Protein AF-A0A081HZN0-F1 (afdb_monomer)

pLDDT: mean 92.23, std 7.05, range [58.44, 97.94]

Sequence (104 aa):
MTDPLAGLAAPEHTAIVTQECQGAVMGPNAGLAMLAEEARREALPNIARLLPAARAAGVRVVHCLVQRRPDGLGSNHNAKIFAMGGGNRVDITPGTPGASCCPN

Mean predicted aligned error: 4.11 Å

Secondary structure (DSSP, 8-state):
---HHHHHT-GGG-EEEEES-BHHHHSTT-SSHHHHHHIIIIIHHHHHHHHHHHHHTT-EEEEE-----TT-TT---SSHHHHHTTTTSS--STTSSTTSBPP-

Foldseek 3Di:
DPDPVCVVCQQVPAAAEDAAQACCPQNCPHLQNVNNVVCVVPVVVVCLVPPVVCVVSNHHYHYHFDAADPVRPPFDPPDPVCVSRVNPNRHRHPPDRRRGHDDD

Structure (mmCIF, N/CA/C/O backbone):
data_AF-A0A081HZN0-F1
#
_entry.id   AF-A0A081HZN0-F1
#
loop_
_atom_site.group_PDB
_atom_site.id
_atom_site.type_symbol
_atom_site.label_atom_id
_atom_site.label_alt_id
_atom_site.label_comp_id
_atom_site.label_asym_id
_atom_site.label_entity_id
_atom_site.label_seq_id
_atom_site.pdbx_PDB_ins_code
_atom_site.Cartn_x
_atom_site.Cartn_y
_atom_site.Cartn_z
_atom_site.occupancy
_atom_site.B_iso_or_equiv
_atom_site.auth_seq_id
_atom_site.auth_comp_id
_atom_site.auth_asym_id
_atom_site.auth_atom_id
_atom_site.pdbx_PDB_model_num
ATOM 1 N N . MET A 1 1 ? -12.092 4.014 33.185 1.00 58.44 1 MET A N 1
ATOM 2 C CA . MET A 1 1 ? -11.519 5.061 32.314 1.00 58.44 1 MET A CA 1
ATOM 3 C C . MET A 1 1 ? -11.110 4.371 31.030 1.00 58.44 1 MET A C 1
ATOM 5 O O . MET A 1 1 ? -10.416 3.367 31.122 1.00 58.44 1 MET A O 1
ATOM 9 N N . THR A 1 2 ? -11.615 4.800 29.876 1.00 63.03 2 THR A N 1
ATOM 10 C CA . THR A 1 2 ? -11.151 4.282 28.582 1.00 63.03 2 THR A CA 1
ATOM 11 C C . THR A 1 2 ? -9.681 4.647 28.400 1.00 63.03 2 THR A C 1
ATOM 13 O O . THR A 1 2 ? -9.284 5.766 28.725 1.00 63.03 2 THR A O 1
ATOM 16 N N . ASP A 1 3 ? -8.881 3.689 27.935 1.00 84.62 3 ASP A N 1
ATOM 17 C CA . ASP A 1 3 ? -7.484 3.909 27.563 1.00 84.62 3 ASP A CA 1
ATOM 18 C C . ASP A 1 3 ? -7.406 5.105 26.590 1.00 84.62 3 ASP A C 1
ATOM 20 O O . ASP A 1 3 ? -8.107 5.089 25.571 1.00 84.62 3 ASP A O 1
ATOM 24 N N . PRO A 1 4 ? -6.611 6.154 26.880 1.00 85.62 4 PRO A N 1
ATOM 25 C CA . PRO A 1 4 ? -6.436 7.290 25.979 1.00 85.62 4 PRO A CA 1
ATOM 26 C C . PRO A 1 4 ? -6.085 6.879 24.541 1.00 85.62 4 PRO A C 1
ATOM 28 O O . PRO A 1 4 ? -6.530 7.528 23.595 1.00 85.62 4 PRO A O 1
ATOM 31 N N . LEU A 1 5 ? -5.351 5.775 24.359 1.00 88.62 5 LEU A N 1
ATOM 32 C CA . LEU A 1 5 ? -5.018 5.242 23.037 1.00 88.62 5 LEU A CA 1
ATOM 33 C C . LEU A 1 5 ? -6.238 4.667 22.315 1.00 88.62 5 LEU A C 1
ATOM 35 O O . LEU A 1 5 ? -6.364 4.850 21.107 1.00 88.62 5 LEU A O 1
ATOM 39 N N . ALA A 1 6 ? -7.157 4.022 23.038 1.00 89.38 6 ALA A N 1
ATOM 40 C CA . ALA A 1 6 ? -8.391 3.502 22.455 1.00 89.38 6 ALA A CA 1
ATOM 41 C C . ALA A 1 6 ? -9.282 4.638 21.934 1.00 89.38 6 ALA A C 1
ATOM 43 O O . ALA A 1 6 ? -9.886 4.505 20.875 1.00 89.38 6 ALA A O 1
ATOM 44 N N . GLY A 1 7 ? -9.310 5.771 22.645 1.00 92.88 7 GLY A N 1
ATOM 45 C CA . GLY A 1 7 ? -9.990 6.978 22.180 1.00 92.88 7 GLY A CA 1
ATOM 46 C C . GLY A 1 7 ? -9.349 7.574 20.926 1.00 92.88 7 GLY A C 1
ATOM 47 O O . GLY A 1 7 ? -10.067 7.965 20.022 1.00 92.88 7 GLY A O 1
ATOM 48 N N . LEU A 1 8 ? -8.015 7.610 20.829 1.00 92.31 8 LEU A N 1
ATOM 49 C CA . LEU A 1 8 ? -7.313 8.134 19.645 1.00 92.31 8 LEU A CA 1
ATOM 50 C C . LEU A 1 8 ? -7.414 7.221 18.413 1.00 92.31 8 LEU A C 1
ATOM 52 O O . LEU A 1 8 ? -7.410 7.717 17.288 1.00 92.31 8 LEU A O 1
ATOM 56 N N . ALA A 1 9 ? -7.492 5.907 18.617 1.00 92.19 9 ALA A N 1
ATOM 57 C CA . ALA A 1 9 ? -7.565 4.908 17.551 1.00 92.19 9 ALA A CA 1
ATOM 58 C C . ALA A 1 9 ? -9.003 4.476 17.209 1.00 92.19 9 ALA A C 1
ATOM 60 O O . ALA A 1 9 ? -9.186 3.470 16.516 1.00 92.19 9 ALA A O 1
ATOM 61 N N . ALA A 1 10 ? -10.014 5.187 17.719 1.00 95.06 10 ALA A N 1
ATOM 62 C CA . ALA A 1 10 ? -11.407 4.821 17.520 1.00 95.06 10 ALA A CA 1
ATOM 63 C C . ALA A 1 10 ? -11.779 4.801 16.016 1.00 95.06 10 ALA A C 1
ATOM 65 O O . ALA A 1 10 ? -11.352 5.683 15.256 1.00 95.06 10 ALA A O 1
ATOM 66 N N . PRO A 1 11 ? -12.549 3.800 15.548 1.00 96.56 11 PRO A N 1
ATOM 67 C CA . PRO A 1 11 ? -12.794 3.589 14.119 1.00 96.56 11 PRO A CA 1
ATOM 68 C C . PRO A 1 11 ? -13.440 4.775 13.396 1.00 96.56 11 PRO A C 1
ATOM 70 O O . PRO A 1 11 ? -13.227 4.950 12.197 1.00 96.56 11 PRO A O 1
ATOM 73 N N . GLU A 1 12 ? -14.204 5.606 14.108 1.00 96.31 12 GLU A N 1
ATOM 74 C CA . GLU A 1 12 ? -14.971 6.717 13.538 1.00 96.31 12 GLU A CA 1
ATOM 75 C C . GLU A 1 12 ? -14.070 7.810 12.942 1.00 96.31 12 GLU A C 1
ATOM 77 O O . GLU A 1 12 ? -14.498 8.555 12.058 1.00 96.31 12 GLU A O 1
ATOM 82 N N . HIS A 1 13 ? -12.815 7.894 13.395 1.00 95.69 13 HIS A N 1
ATOM 83 C CA . HIS A 1 13 ? -11.844 8.900 12.959 1.00 95.69 13 HIS A CA 1
ATOM 84 C C . HIS A 1 13 ? -10.457 8.321 12.643 1.00 95.69 13 HIS A C 1
ATOM 86 O O . HIS A 1 13 ? -9.477 9.061 12.544 1.00 95.69 13 HIS A O 1
ATOM 92 N N . THR A 1 14 ? -10.351 7.006 12.455 1.00 96.81 14 THR A N 1
ATOM 93 C CA . THR A 1 14 ? -9.091 6.336 12.113 1.00 96.81 14 THR A CA 1
ATOM 94 C C . THR A 1 14 ? -9.229 5.554 10.810 1.00 96.81 14 THR A C 1
ATOM 96 O O . THR A 1 14 ? -10.266 4.968 10.503 1.00 96.81 14 THR A O 1
ATOM 99 N N . ALA A 1 15 ? -8.158 5.547 10.016 1.00 97.44 15 ALA A N 1
ATOM 100 C CA . ALA A 1 15 ? -8.062 4.762 8.795 1.00 97.44 15 ALA A CA 1
ATOM 101 C C . ALA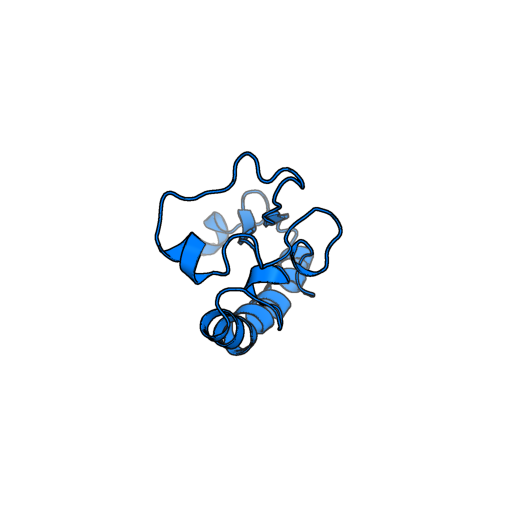 A 1 15 ? -6.715 4.041 8.729 1.00 97.44 15 ALA A C 1
ATOM 103 O O . ALA A 1 15 ? -5.695 4.568 9.175 1.00 97.44 15 ALA A O 1
ATOM 104 N N . ILE A 1 16 ? -6.709 2.859 8.119 1.00 97.62 16 ILE A N 1
ATOM 105 C CA . ILE A 1 16 ? -5.483 2.166 7.726 1.00 97.62 16 ILE A CA 1
ATOM 106 C C . ILE A 1 16 ? -5.215 2.475 6.261 1.00 97.62 16 ILE A C 1
ATOM 108 O O . ILE A 1 16 ? -6.066 2.244 5.401 1.00 97.62 16 ILE A O 1
ATOM 112 N N . VAL A 1 17 ? -4.009 2.960 5.979 1.00 97.75 17 VAL A N 1
ATOM 113 C CA . VAL A 1 17 ? -3.523 3.192 4.621 1.00 97.75 17 VAL A CA 1
ATOM 114 C C . VAL A 1 17 ? -2.446 2.164 4.313 1.00 97.75 17 VAL A C 1
ATOM 116 O O . VAL A 1 17 ? -1.414 2.131 4.980 1.00 97.75 17 VAL A O 1
ATOM 119 N N . THR A 1 18 ? -2.658 1.334 3.293 1.00 97.06 18 THR A N 1
ATOM 120 C CA . THR A 1 18 ? -1.573 0.505 2.757 1.00 97.06 18 THR A CA 1
ATOM 121 C C . THR A 1 18 ? -0.861 1.284 1.664 1.00 97.06 18 THR A C 1
ATOM 123 O O . THR A 1 18 ? -1.495 1.646 0.670 1.00 97.06 18 THR A O 1
ATOM 126 N N . GLN A 1 19 ? 0.438 1.517 1.821 1.00 96.44 19 GLN A N 1
ATOM 127 C CA . GLN A 1 19 ? 1.244 2.198 0.814 1.00 96.44 19 GLN A CA 1
ATOM 128 C C . GLN A 1 19 ? 1.901 1.171 -0.103 1.00 96.44 19 GLN A C 1
ATOM 130 O O . GLN A 1 19 ? 2.696 0.350 0.346 1.00 96.44 19 GLN A O 1
ATOM 135 N N . GLU A 1 20 ? 1.529 1.211 -1.378 1.00 95.56 20 GLU A N 1
ATOM 136 C CA . GLU A 1 20 ? 2.134 0.451 -2.468 1.00 95.56 20 GLU A CA 1
ATOM 137 C C . GLU A 1 20 ? 2.274 -1.059 -2.201 1.00 95.56 20 GLU A C 1
ATOM 1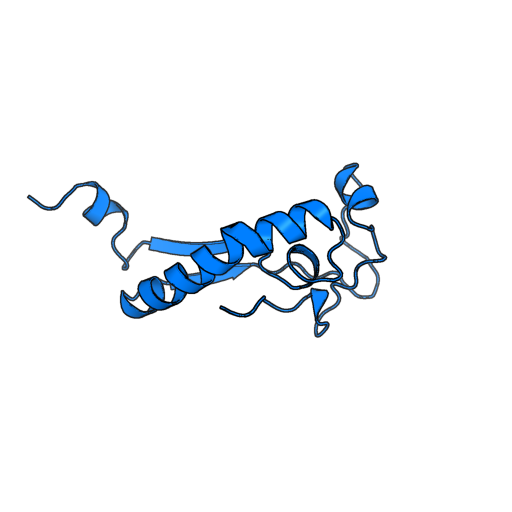39 O O . GLU A 1 20 ? 3.201 -1.707 -2.682 1.00 95.56 20 GLU A O 1
ATOM 144 N N . CYS A 1 21 ? 1.325 -1.647 -1.467 1.00 96.62 21 CYS A N 1
ATOM 145 C CA . CYS A 1 21 ? 1.232 -3.093 -1.248 1.00 96.62 21 CYS A CA 1
ATOM 146 C C . CYS A 1 21 ? 0.742 -3.791 -2.524 1.00 96.62 21 CYS A C 1
ATOM 148 O O . CYS A 1 21 ? -0.410 -4.211 -2.617 1.00 96.62 21 CYS A O 1
ATOM 150 N N . GLN A 1 22 ? 1.606 -3.834 -3.537 1.00 96.00 22 GLN A N 1
ATOM 151 C CA . GLN A 1 22 ? 1.276 -4.198 -4.913 1.00 96.00 22 GLN A CA 1
ATOM 152 C C . GLN A 1 22 ? 2.327 -5.117 -5.539 1.00 96.00 22 GLN A C 1
ATOM 154 O O . GLN A 1 22 ? 3.461 -5.216 -5.056 1.00 96.00 22 GLN A O 1
ATOM 159 N N . GLY A 1 23 ? 1.976 -5.757 -6.655 1.00 95.62 23 GLY A N 1
ATOM 160 C CA . GLY A 1 23 ? 2.832 -6.742 -7.321 1.00 95.62 23 GLY A CA 1
ATOM 161 C C . GLY A 1 23 ? 4.221 -6.221 -7.706 1.00 95.62 23 GLY A C 1
ATOM 162 O O . GLY A 1 23 ? 5.204 -6.946 -7.587 1.00 95.62 23 GLY A O 1
ATOM 163 N N . ALA A 1 24 ? 4.344 -4.956 -8.102 1.00 95.00 24 ALA A N 1
ATOM 164 C CA . ALA A 1 24 ? 5.623 -4.362 -8.492 1.00 95.00 24 ALA A CA 1
ATOM 165 C C . ALA A 1 24 ? 6.574 -4.055 -7.324 1.00 95.00 24 ALA A C 1
ATOM 167 O O . ALA A 1 24 ? 7.765 -3.828 -7.546 1.00 95.00 24 ALA A O 1
ATOM 168 N N . VAL A 1 25 ? 6.060 -4.047 -6.091 1.00 94.62 25 VAL A N 1
ATOM 169 C CA . VAL A 1 25 ? 6.834 -3.743 -4.878 1.00 94.62 25 VAL A CA 1
ATOM 170 C C . VAL A 1 25 ? 7.086 -5.001 -4.062 1.00 94.62 25 VAL A C 1
ATOM 172 O O . VAL A 1 25 ? 8.190 -5.201 -3.568 1.00 94.62 25 VAL A O 1
ATOM 175 N N . MET A 1 26 ? 6.080 -5.868 -3.944 1.00 94.62 26 MET A N 1
ATOM 176 C CA . MET A 1 26 ? 6.123 -7.043 -3.068 1.00 94.62 26 MET A CA 1
ATOM 177 C C . MET A 1 26 ? 5.965 -8.361 -3.828 1.00 94.62 26 MET A C 1
ATOM 179 O O . MET A 1 26 ? 6.089 -9.431 -3.237 1.00 94.62 26 MET A O 1
ATOM 183 N N . GLY A 1 27 ? 5.689 -8.325 -5.131 1.00 92.69 27 GLY A N 1
ATOM 184 C CA . GLY A 1 27 ? 5.542 -9.520 -5.957 1.00 92.69 27 GLY A CA 1
ATOM 185 C C . GLY A 1 27 ? 6.880 -10.127 -6.398 1.00 92.69 27 GLY A C 1
ATOM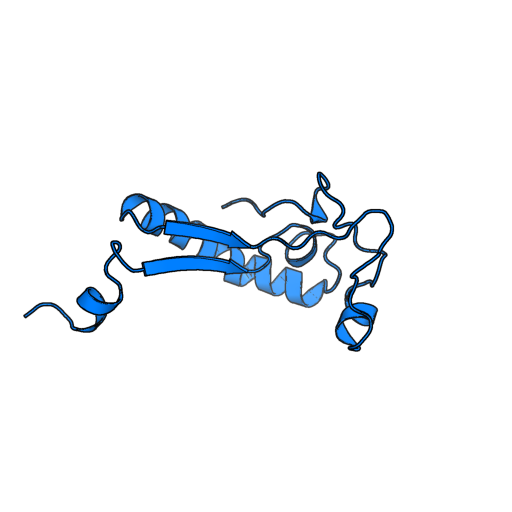 186 O O . GLY A 1 27 ? 7.950 -9.558 -6.164 1.00 92.69 27 GLY A O 1
ATOM 187 N N . PRO A 1 28 ? 6.838 -11.296 -7.058 1.00 91.25 28 PRO A N 1
ATOM 188 C CA . PRO A 1 28 ? 8.040 -12.024 -7.474 1.00 91.25 28 PRO A CA 1
ATOM 189 C C . PRO A 1 28 ? 8.893 -11.253 -8.492 1.00 91.25 28 PRO A C 1
ATOM 191 O O . PRO A 1 28 ? 10.102 -11.444 -8.547 1.00 91.25 28 PRO A O 1
ATOM 194 N N . ASN A 1 29 ? 8.276 -10.347 -9.257 1.00 91.00 29 ASN A N 1
ATOM 195 C CA . ASN A 1 29 ? 8.930 -9.543 -10.293 1.00 91.00 29 ASN A CA 1
ATOM 196 C C . ASN A 1 29 ? 9.198 -8.097 -9.835 1.00 91.00 29 ASN A C 1
ATOM 198 O O . ASN A 1 29 ? 9.268 -7.186 -10.661 1.00 91.00 29 ASN A O 1
ATOM 202 N N . ALA A 1 30 ? 9.276 -7.862 -8.523 1.00 93.69 30 ALA A N 1
ATOM 203 C CA . ALA A 1 30 ? 9.496 -6.532 -7.976 1.00 93.69 30 ALA A CA 1
ATOM 204 C C . ALA A 1 30 ? 10.884 -5.978 -8.330 1.00 93.69 30 ALA A C 1
ATOM 206 O O . ALA A 1 30 ? 11.880 -6.704 -8.355 1.00 93.69 30 ALA A O 1
ATOM 207 N N . GLY A 1 31 ? 10.958 -4.662 -8.541 1.00 91.75 31 GLY A N 1
ATOM 208 C CA . GLY A 1 31 ? 12.196 -3.987 -8.947 1.00 91.75 31 GLY A CA 1
ATOM 209 C C . GLY A 1 31 ? 13.312 -4.027 -7.902 1.00 91.75 31 GLY A C 1
ATOM 210 O O . GLY A 1 31 ? 14.488 -4.032 -8.250 1.00 91.75 31 GLY A O 1
ATOM 211 N N . LEU A 1 32 ? 12.948 -4.085 -6.618 1.00 93.44 32 LEU A N 1
ATOM 212 C CA . LEU A 1 32 ? 13.869 -4.232 -5.490 1.00 93.44 32 LEU A CA 1
ATOM 213 C C . LEU A 1 32 ? 13.687 -5.621 -4.866 1.00 93.44 32 LEU A C 1
ATOM 215 O O . LEU A 1 32 ? 13.083 -5.763 -3.806 1.00 93.44 32 LEU A O 1
ATOM 219 N N . ALA A 1 33 ? 14.197 -6.651 -5.543 1.00 92.94 33 ALA A N 1
ATOM 220 C CA . ALA A 1 33 ? 13.910 -8.055 -5.230 1.00 92.94 33 ALA A CA 1
ATOM 221 C C . ALA A 1 33 ? 14.170 -8.451 -3.763 1.00 92.94 33 ALA A C 1
ATOM 223 O O . ALA A 1 33 ? 13.338 -9.125 -3.161 1.00 92.94 33 ALA A O 1
ATOM 224 N N . MET A 1 34 ? 15.283 -8.001 -3.171 1.00 94.25 34 MET A N 1
ATOM 225 C CA . MET A 1 34 ? 15.605 -8.304 -1.770 1.00 94.25 34 MET A CA 1
ATOM 226 C C . MET A 1 34 ? 14.599 -7.662 -0.809 1.00 94.25 34 MET A C 1
ATOM 228 O O . MET A 1 34 ? 14.109 -8.330 0.089 1.00 94.25 34 MET A O 1
ATOM 232 N N . LEU A 1 35 ? 14.218 -6.400 -1.032 1.00 94.00 35 LEU A N 1
ATOM 233 C CA . LEU A 1 35 ? 13.198 -5.737 -0.215 1.00 94.00 35 LEU A CA 1
ATOM 234 C C . LEU A 1 35 ? 11.832 -6.421 -0.353 1.00 94.00 35 LEU A C 1
ATOM 236 O O . LEU A 1 35 ? 11.111 -6.569 0.629 1.00 94.00 35 LEU A O 1
ATOM 240 N N . ALA A 1 36 ? 11.487 -6.859 -1.564 1.00 95.38 36 ALA A N 1
ATOM 241 C CA . ALA A 1 36 ? 10.249 -7.580 -1.820 1.00 95.38 36 ALA A CA 1
ATOM 242 C C . ALA A 1 36 ? 10.202 -8.927 -1.082 1.00 95.38 36 ALA A C 1
ATOM 244 O O . ALA A 1 36 ? 9.144 -9.316 -0.593 1.00 95.38 36 ALA A O 1
ATOM 245 N N . GLU A 1 37 ? 11.338 -9.621 -0.971 1.00 96.44 37 GLU A N 1
ATOM 246 C CA . GLU A 1 37 ? 11.444 -10.860 -0.197 1.00 96.44 37 GLU A CA 1
ATOM 247 C C . GLU A 1 37 ? 11.187 -10.625 1.294 1.00 96.44 37 GLU A C 1
ATOM 249 O O . GLU A 1 37 ? 10.346 -11.294 1.892 1.00 96.44 37 GLU A O 1
ATOM 254 N N . GLU A 1 38 ? 11.815 -9.603 1.874 1.00 97.19 38 GLU A N 1
ATOM 255 C CA . GLU A 1 38 ? 11.579 -9.207 3.266 1.00 97.19 38 GLU A CA 1
ATOM 256 C C . GLU A 1 38 ? 10.116 -8.796 3.502 1.00 97.19 38 GLU A C 1
ATOM 258 O O . GLU A 1 38 ? 9.497 -9.186 4.495 1.00 97.19 38 GLU A O 1
ATOM 263 N N . ALA A 1 39 ? 9.526 -8.050 2.562 1.00 95.94 39 ALA A N 1
ATOM 264 C CA . ALA A 1 39 ? 8.130 -7.636 2.636 1.00 95.94 39 ALA A CA 1
ATOM 265 C C . ALA A 1 39 ? 7.172 -8.835 2.599 1.00 95.94 39 ALA A C 1
ATOM 267 O O . ALA A 1 39 ? 6.210 -8.864 3.365 1.00 95.94 39 ALA A O 1
ATOM 268 N N . ARG A 1 40 ? 7.432 -9.841 1.755 1.00 95.25 40 ARG A N 1
ATOM 269 C CA . ARG A 1 40 ? 6.642 -11.082 1.728 1.00 95.25 40 ARG A CA 1
ATOM 270 C C . ARG A 1 40 ? 6.806 -11.904 2.997 1.00 95.25 40 ARG A C 1
ATOM 272 O O . ARG A 1 40 ? 5.835 -12.521 3.425 1.00 95.25 40 ARG A O 1
ATOM 279 N N . ARG A 1 41 ? 8.005 -11.917 3.585 1.00 96.38 41 ARG A N 1
ATOM 280 C CA . ARG A 1 41 ? 8.274 -12.678 4.805 1.00 96.38 41 ARG A CA 1
ATOM 281 C C . ARG A 1 41 ? 7.587 -12.072 6.026 1.00 96.38 41 ARG A C 1
ATOM 283 O O . ARG A 1 41 ? 6.968 -12.803 6.788 1.00 96.38 41 ARG A O 1
ATOM 290 N N . GLU A 1 42 ? 7.668 -10.753 6.196 1.00 96.25 42 GLU A N 1
ATOM 291 C CA . GLU A 1 42 ? 7.252 -10.095 7.443 1.00 96.25 42 GLU A CA 1
ATOM 292 C C . GLU A 1 42 ? 6.017 -9.203 7.279 1.00 96.25 42 GLU A C 1
ATOM 294 O O . GLU A 1 42 ? 5.046 -9.308 8.034 1.00 96.25 42 GLU A O 1
ATOM 299 N N . ALA A 1 43 ? 6.027 -8.292 6.304 1.00 95.06 43 ALA A N 1
ATOM 300 C CA . ALA A 1 43 ? 5.011 -7.244 6.211 1.00 95.06 43 ALA A CA 1
ATOM 301 C C . ALA A 1 43 ? 3.669 -7.781 5.695 1.00 95.06 43 ALA A C 1
ATOM 303 O O . ALA A 1 43 ? 2.630 -7.540 6.310 1.00 95.06 43 ALA A O 1
ATOM 304 N N . LEU A 1 44 ? 3.681 -8.530 4.590 1.00 94.56 44 LEU A N 1
ATOM 305 C CA . LEU A 1 44 ? 2.470 -9.004 3.923 1.00 94.56 44 LEU A CA 1
ATOM 306 C C . LEU A 1 44 ? 1.614 -9.923 4.819 1.00 94.56 44 LEU A C 1
ATOM 308 O O . LEU A 1 44 ? 0.411 -9.674 4.901 1.00 94.56 44 LEU A O 1
ATOM 312 N N . PRO A 1 45 ? 2.173 -10.897 5.572 1.00 95.62 45 PRO A N 1
ATOM 313 C CA . PRO A 1 45 ? 1.385 -11.709 6.502 1.00 95.62 45 PRO A CA 1
ATOM 314 C C . PRO A 1 45 ? 0.752 -10.884 7.629 1.00 95.62 45 PRO A C 1
ATOM 316 O O . PRO A 1 45 ? -0.393 -11.119 8.018 1.00 95.62 45 PRO A O 1
ATOM 319 N N . ASN A 1 46 ? 1.466 -9.877 8.141 1.00 96.94 46 ASN A N 1
ATOM 320 C CA . ASN A 1 46 ? 0.935 -8.990 9.175 1.00 96.94 46 ASN A CA 1
ATOM 321 C C . ASN A 1 46 ? -0.187 -8.091 8.646 1.00 96.94 46 ASN A C 1
ATOM 323 O O . ASN A 1 46 ? -1.191 -7.903 9.333 1.00 96.94 46 ASN A O 1
ATOM 327 N N . ILE A 1 47 ? -0.055 -7.585 7.419 1.00 96.69 47 ILE A N 1
ATOM 328 C CA . ILE A 1 47 ? -1.102 -6.815 6.740 1.00 96.69 47 ILE A CA 1
ATOM 329 C C . ILE A 1 47 ? -2.334 -7.698 6.503 1.00 96.69 47 ILE A C 1
ATOM 331 O O . ILE A 1 47 ? -3.438 -7.296 6.865 1.00 96.69 47 ILE A O 1
ATOM 335 N N . ALA A 1 48 ? -2.152 -8.917 5.990 1.00 95.88 48 ALA A N 1
ATOM 336 C CA . ALA A 1 48 ? -3.237 -9.877 5.766 1.00 95.88 48 ALA A CA 1
ATOM 337 C C . ALA A 1 48 ? -3.975 -10.254 7.065 1.00 95.88 48 ALA A C 1
ATOM 339 O O . ALA A 1 48 ? -5.174 -10.502 7.054 1.00 95.88 48 ALA A O 1
ATOM 340 N N . ARG A 1 49 ? -3.295 -10.233 8.218 1.00 97.12 49 ARG A N 1
ATOM 341 C CA . ARG A 1 49 ? -3.942 -10.406 9.529 1.00 97.12 49 ARG A CA 1
ATOM 342 C C . ARG A 1 49 ? -4.658 -9.140 10.013 1.00 97.12 49 ARG A C 1
ATOM 344 O O . ARG A 1 49 ? -5.725 -9.229 10.617 1.00 97.12 49 ARG A O 1
ATOM 351 N N . LEU A 1 50 ? -4.071 -7.965 9.784 1.00 96.81 50 LEU A N 1
ATOM 352 C CA . LEU A 1 50 ? -4.575 -6.683 10.281 1.00 96.81 50 LEU A CA 1
ATOM 353 C C . LEU A 1 50 ? -5.833 -6.216 9.540 1.00 96.81 50 LEU A C 1
ATOM 355 O O . LEU A 1 50 ? -6.788 -5.772 10.175 1.00 96.81 50 LEU A O 1
ATOM 359 N N . LEU A 1 51 ? -5.8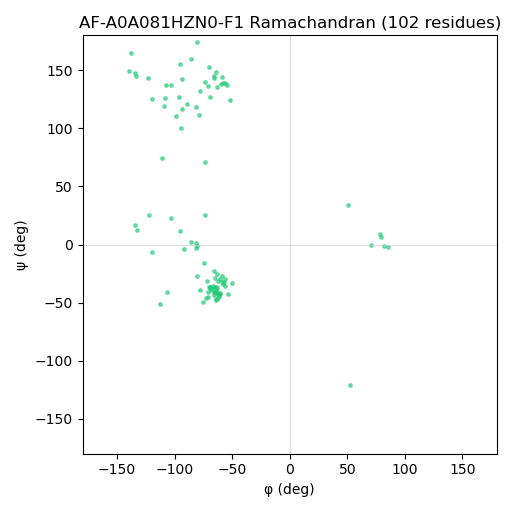46 -6.288 8.207 1.00 97.81 51 LEU A N 1
ATOM 360 C CA . LEU A 1 51 ? -6.909 -5.675 7.410 1.00 97.81 51 LEU A CA 1
ATOM 361 C C . LEU A 1 51 ? -8.293 -6.309 7.618 1.00 97.81 51 LEU A C 1
ATOM 363 O O . LEU A 1 51 ? -9.258 -5.549 7.727 1.00 97.81 51 LEU A O 1
ATOM 367 N N . PRO A 1 52 ? -8.446 -7.643 7.730 1.00 97.56 52 PRO A N 1
ATOM 368 C CA . PRO A 1 52 ? -9.730 -8.244 8.081 1.00 97.56 52 PRO A CA 1
ATOM 369 C C . PRO A 1 52 ? -10.234 -7.789 9.454 1.00 97.56 52 PRO A C 1
ATOM 371 O O . PRO A 1 52 ? -11.403 -7.431 9.584 1.00 97.56 52 PRO A O 1
ATOM 374 N N . ALA A 1 53 ? -9.353 -7.726 10.460 1.00 96.88 53 ALA A N 1
ATOM 375 C CA . ALA A 1 53 ? -9.709 -7.263 11.801 1.00 96.88 53 ALA A CA 1
ATOM 376 C C . ALA A 1 53 ? -10.130 -5.784 11.804 1.00 96.88 53 ALA A C 1
ATOM 378 O O . ALA A 1 53 ? -11.128 -5.423 12.422 1.00 96.88 53 ALA A O 1
ATOM 379 N N . ALA A 1 54 ? -9.419 -4.938 11.058 1.00 96.38 54 ALA A N 1
ATOM 380 C CA . ALA A 1 54 ? -9.756 -3.529 10.903 1.00 96.38 54 ALA A CA 1
ATOM 381 C C . ALA A 1 54 ? -11.125 -3.337 10.236 1.00 96.38 54 ALA A C 1
ATOM 383 O O . ALA A 1 54 ? -11.955 -2.578 10.732 1.00 96.38 54 ALA A O 1
ATOM 384 N N . ARG A 1 55 ? -11.395 -4.078 9.152 1.00 97.31 55 ARG A N 1
ATOM 385 C CA . ARG A 1 55 ? -12.699 -4.059 8.473 1.00 97.31 55 ARG A CA 1
ATOM 386 C C . ARG A 1 55 ? -13.820 -4.524 9.404 1.00 97.31 55 ARG A C 1
ATOM 388 O O . ARG A 1 55 ? -14.858 -3.873 9.457 1.00 97.31 55 ARG A O 1
ATOM 395 N N . ALA A 1 56 ? -13.600 -5.595 10.170 1.00 97.69 56 ALA A N 1
ATOM 396 C CA . ALA A 1 56 ? -14.566 -6.086 11.155 1.00 97.69 56 ALA A CA 1
ATOM 397 C C . ALA A 1 56 ? -14.844 -5.064 12.274 1.00 97.69 56 ALA A C 1
ATOM 399 O O . ALA A 1 56 ? -15.965 -4.989 12.768 1.00 97.69 56 ALA A O 1
ATOM 400 N N . ALA A 1 57 ? -13.851 -4.248 12.633 1.00 96.06 57 ALA A N 1
ATOM 401 C CA . ALA A 1 57 ? -13.986 -3.156 13.594 1.00 96.06 57 ALA A CA 1
ATOM 402 C C . ALA A 1 57 ? -14.589 -1.865 12.999 1.00 96.06 57 ALA A C 1
ATOM 404 O O . ALA A 1 57 ? -14.693 -0.868 13.705 1.00 96.06 57 ALA A O 1
ATOM 405 N N . GLY A 1 58 ? -14.964 -1.844 11.714 1.00 96.56 58 GLY A N 1
ATOM 406 C CA . GLY A 1 58 ? -15.519 -0.658 11.049 1.00 96.56 58 GLY A CA 1
ATOM 407 C C . GLY A 1 58 ? -14.483 0.397 10.640 1.00 96.56 58 GLY A C 1
ATOM 408 O O . GLY A 1 58 ? -14.857 1.485 10.207 1.00 96.56 58 GLY A O 1
ATOM 409 N N . VAL A 1 59 ? -13.185 0.088 10.736 1.00 97.94 59 VAL A N 1
ATOM 410 C CA . VAL A 1 59 ? -12.100 0.996 10.339 1.00 97.94 59 VAL A CA 1
ATOM 411 C C . VAL A 1 59 ? -12.051 1.121 8.817 1.00 97.94 59 VAL A C 1
ATOM 413 O O . VAL A 1 59 ? -12.104 0.128 8.083 1.00 97.94 59 VAL A O 1
ATOM 416 N N . ARG A 1 60 ? -11.876 2.349 8.316 1.00 97.75 60 ARG A N 1
ATOM 417 C CA . ARG A 1 60 ? -11.680 2.593 6.882 1.00 97.75 60 ARG A CA 1
ATOM 418 C C . ARG A 1 60 ? -10.320 2.061 6.429 1.00 97.75 60 ARG A C 1
ATOM 420 O O . ARG A 1 60 ? -9.289 2.449 6.968 1.00 97.75 60 ARG A O 1
ATOM 427 N N . VAL A 1 61 ? -10.312 1.235 5.386 1.00 97.75 61 VAL A N 1
ATOM 428 C CA . VAL A 1 61 ? -9.082 0.755 4.737 1.00 97.75 61 VAL A CA 1
ATOM 429 C C . VAL A 1 61 ? -8.937 1.422 3.372 1.00 97.75 61 VAL A C 1
ATOM 431 O O . VAL A 1 61 ? -9.852 1.356 2.553 1.00 97.75 61 VAL A O 1
ATOM 434 N N . VAL A 1 62 ? -7.791 2.059 3.129 1.00 97.75 62 VAL A N 1
ATOM 435 C CA . VAL A 1 62 ? -7.449 2.717 1.862 1.00 97.75 62 VAL A CA 1
ATOM 436 C C . VAL A 1 62 ? -6.197 2.069 1.281 1.00 97.75 62 VAL A C 1
ATOM 438 O O . VAL A 1 62 ? -5.154 2.012 1.931 1.00 97.75 62 VAL A O 1
ATOM 441 N N . HIS A 1 63 ? -6.293 1.598 0.040 1.00 97.31 63 HIS A N 1
ATOM 442 C CA . HIS A 1 63 ? -5.159 1.044 -0.691 1.00 97.31 63 HIS A CA 1
ATOM 443 C C . HIS A 1 63 ? -4.577 2.099 -1.632 1.00 97.31 63 HIS A C 1
ATOM 445 O O . HIS A 1 63 ? -5.208 2.472 -2.620 1.00 97.31 63 HIS A O 1
ATOM 451 N N . CYS A 1 64 ? -3.377 2.586 -1.326 1.00 97.62 64 CYS A N 1
ATOM 452 C CA . CYS A 1 64 ? -2.655 3.543 -2.157 1.00 97.62 64 CYS A CA 1
ATOM 453 C C . CYS A 1 64 ? -1.707 2.784 -3.084 1.00 97.62 64 CYS A C 1
ATOM 455 O O . CYS A 1 64 ? -0.647 2.330 -2.663 1.00 97.62 64 CYS A O 1
ATOM 457 N N . LEU A 1 65 ? -2.117 2.602 -4.337 1.00 96.50 65 LEU A N 1
ATOM 458 C CA . LEU A 1 65 ? -1.297 1.974 -5.373 1.00 96.50 65 LEU A CA 1
ATOM 459 C C . LEU A 1 65 ? -0.579 3.049 -6.189 1.00 96.50 65 LEU A C 1
ATOM 461 O O . LEU A 1 65 ? -1.066 4.175 -6.304 1.00 96.50 65 LEU A O 1
ATOM 465 N N . VAL A 1 66 ? 0.545 2.677 -6.799 1.00 94.25 66 VAL A N 1
ATOM 466 C CA . VAL A 1 66 ? 1.223 3.521 -7.787 1.00 94.25 66 VAL A CA 1
ATOM 467 C C . VAL A 1 66 ? 1.017 2.933 -9.172 1.00 94.25 66 VAL A C 1
ATOM 469 O O . VAL A 1 66 ? 1.088 1.726 -9.372 1.00 94.25 66 VAL A O 1
ATOM 472 N N . GLN A 1 67 ? 0.743 3.796 -10.142 1.00 94.69 67 GLN A N 1
ATOM 473 C CA . GLN A 1 67 ? 0.647 3.412 -11.541 1.00 94.69 67 GLN A CA 1
ATOM 474 C C . GLN A 1 67 ? 1.436 4.399 -12.382 1.00 94.69 67 GLN A C 1
ATOM 476 O O . GLN A 1 67 ? 1.468 5.597 -12.094 1.00 94.69 67 GLN A O 1
ATOM 481 N N . ARG A 1 68 ? 2.060 3.895 -13.444 1.00 93.62 68 ARG A N 1
ATOM 482 C CA . ARG A 1 68 ? 2.729 4.729 -14.440 1.00 93.62 68 ARG A CA 1
ATOM 483 C C . ARG A 1 68 ? 1.865 4.818 -15.682 1.00 93.62 68 ARG A C 1
ATOM 485 O O . ARG A 1 68 ? 1.331 3.815 -16.153 1.00 93.62 68 ARG A O 1
ATOM 492 N N . ARG A 1 69 ? 1.759 6.023 -16.239 1.00 93.38 69 ARG A N 1
ATOM 493 C CA . ARG A 1 69 ? 1.133 6.218 -17.547 1.00 93.38 69 ARG A CA 1
ATOM 494 C C . ARG A 1 69 ? 1.878 5.397 -18.609 1.00 93.38 69 ARG A C 1
ATOM 496 O O . ARG A 1 69 ? 3.105 5.332 -18.547 1.00 93.38 69 ARG A O 1
ATOM 503 N N . PRO A 1 70 ? 1.188 4.829 -19.613 1.00 91.00 70 PRO A N 1
ATOM 504 C CA . PRO A 1 70 ? 1.854 4.102 -20.696 1.00 91.00 70 PRO A CA 1
ATOM 505 C C . PRO A 1 70 ? 2.908 4.928 -21.455 1.00 91.00 70 PRO A C 1
ATOM 507 O O . PRO A 1 70 ? 3.901 4.376 -21.913 1.00 91.00 70 PRO A O 1
ATOM 510 N N . ASP A 1 71 ? 2.730 6.251 -21.543 1.00 92.00 71 ASP A N 1
ATOM 511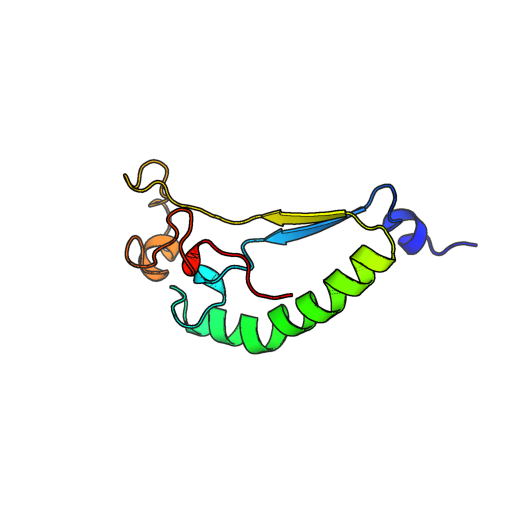 C CA . ASP A 1 71 ? 3.689 7.182 -22.161 1.00 92.00 71 ASP A CA 1
ATOM 512 C C . ASP A 1 71 ? 4.872 7.56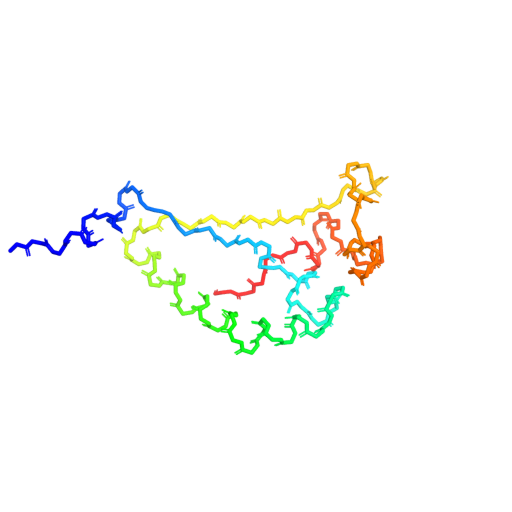4 -21.251 1.00 92.00 71 ASP A C 1
ATOM 514 O O . ASP A 1 71 ? 5.749 8.329 -21.649 1.00 92.00 71 ASP A O 1
ATOM 518 N N . GLY A 1 72 ? 4.905 7.053 -20.019 1.00 89.00 72 GLY A N 1
ATOM 519 C CA . GLY A 1 72 ? 5.963 7.307 -19.047 1.00 89.00 72 GLY A CA 1
ATOM 520 C C . GLY A 1 72 ? 5.990 8.727 -18.471 1.00 89.00 72 GLY A C 1
ATOM 521 O O . GLY A 1 72 ? 6.839 9.001 -17.619 1.00 89.00 72 GLY A O 1
ATOM 522 N N . LEU A 1 73 ? 5.083 9.626 -18.870 1.00 90.75 73 LEU A N 1
ATOM 523 C CA . LEU A 1 73 ? 5.047 10.992 -18.344 1.00 90.75 73 LEU A CA 1
ATOM 524 C C . LEU A 1 73 ? 4.684 10.995 -16.852 1.00 90.75 73 LEU A C 1
ATOM 526 O O . LEU A 1 73 ? 3.876 10.191 -16.388 1.00 90.75 73 LEU A O 1
ATOM 530 N N . GLY A 1 74 ? 5.302 11.900 -16.087 1.00 88.69 74 GLY A N 1
ATOM 531 C CA . GLY A 1 74 ? 5.143 11.969 -14.628 1.00 88.69 74 GLY A CA 1
ATOM 532 C C . GLY A 1 74 ? 5.965 10.939 -13.840 1.00 88.69 74 GLY A C 1
ATOM 533 O O . GLY A 1 74 ? 5.815 10.851 -12.625 1.00 88.69 74 GLY A O 1
ATOM 534 N N . SER A 1 75 ? 6.838 10.169 -14.500 1.00 89.06 75 SER A N 1
ATOM 535 C CA . SER A 1 75 ? 7.744 9.237 -13.817 1.00 89.06 75 SER A CA 1
ATOM 536 C C . SER A 1 75 ? 8.881 9.964 -13.105 1.00 89.06 75 SER A C 1
ATOM 538 O O . SER A 1 75 ? 9.486 10.886 -13.652 1.00 89.06 75 SER A O 1
ATOM 540 N N . ASN A 1 76 ? 9.234 9.495 -11.910 1.00 86.81 76 ASN A N 1
ATOM 541 C CA . ASN A 1 76 ? 10.349 10.051 -11.155 1.00 86.81 76 ASN A CA 1
ATOM 542 C C . ASN A 1 76 ? 11.700 9.563 -11.698 1.00 86.81 76 ASN A C 1
ATOM 544 O O . ASN A 1 76 ? 11.923 8.367 -11.881 1.00 86.81 76 ASN A O 1
ATOM 548 N N . HIS A 1 77 ? 12.627 10.499 -11.894 1.00 86.81 77 HIS A N 1
ATOM 549 C CA . HIS A 1 77 ? 14.011 10.239 -12.313 1.00 86.81 77 HIS A CA 1
ATOM 550 C C . HIS A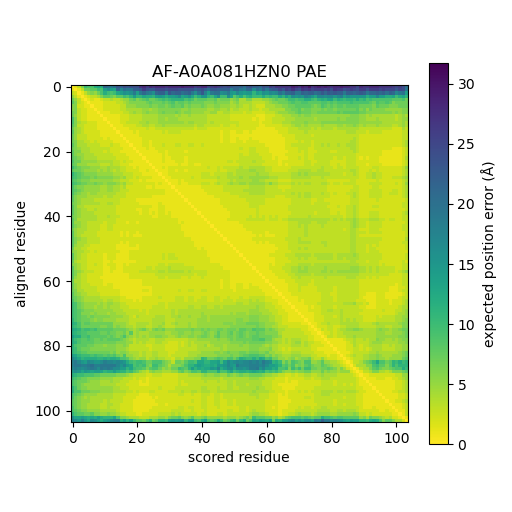 1 77 ? 15.035 11.007 -11.456 1.00 86.81 77 HIS A C 1
ATOM 552 O O . HIS A 1 77 ? 16.201 11.142 -11.818 1.00 86.81 77 HIS A O 1
ATOM 558 N N . ASN A 1 78 ? 14.593 11.566 -10.330 1.00 90.12 78 ASN A N 1
ATOM 559 C CA . ASN A 1 78 ? 15.356 12.490 -9.488 1.00 90.12 78 ASN A CA 1
ATOM 560 C C . ASN A 1 78 ? 16.148 11.801 -8.360 1.00 90.12 78 ASN A C 1
ATOM 562 O O . ASN A 1 78 ? 16.886 12.470 -7.642 1.00 90.12 78 ASN A O 1
ATOM 566 N N . ALA A 1 79 ? 16.017 10.483 -8.193 1.00 90.69 79 ALA A N 1
ATOM 567 C CA . ALA A 1 79 ? 16.717 9.723 -7.163 1.00 90.69 79 ALA A CA 1
ATOM 568 C C . ALA A 1 79 ? 17.216 8.371 -7.685 1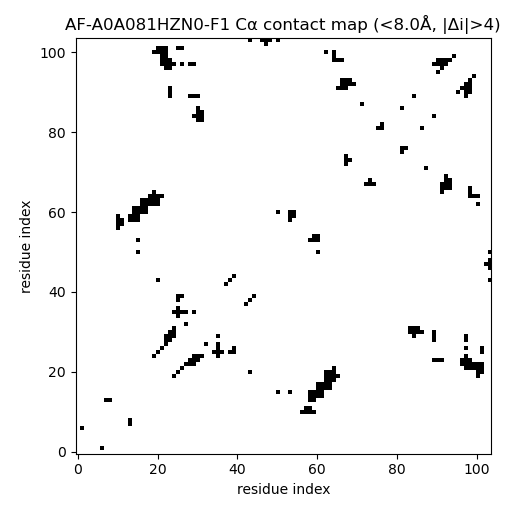.00 90.69 79 ALA A C 1
ATOM 570 O O . ALA A 1 79 ? 16.583 7.726 -8.522 1.00 90.69 79 ALA A O 1
ATOM 571 N N . LYS A 1 80 ? 18.339 7.905 -7.124 1.00 90.31 80 LYS A N 1
ATOM 572 C CA . LYS A 1 80 ? 18.983 6.634 -7.501 1.00 90.31 80 LYS A CA 1
ATOM 573 C C . LYS A 1 80 ? 18.056 5.429 -7.351 1.00 90.31 80 LYS A C 1
ATOM 575 O O . LYS A 1 80 ? 18.155 4.491 -8.135 1.00 90.31 80 LYS A O 1
ATOM 580 N N . ILE A 1 81 ? 17.149 5.460 -6.374 1.00 88.44 81 ILE A N 1
ATOM 581 C CA . ILE A 1 81 ? 16.212 4.362 -6.121 1.00 88.44 81 ILE A CA 1
ATOM 582 C C . ILE A 1 81 ? 15.332 4.054 -7.337 1.00 88.44 81 ILE A C 1
ATOM 584 O O . ILE A 1 81 ? 15.052 2.888 -7.582 1.00 88.44 81 ILE A O 1
ATOM 588 N N . PHE A 1 82 ? 14.985 5.054 -8.155 1.00 88.31 82 PHE A N 1
ATOM 589 C CA . PHE A 1 82 ? 14.179 4.837 -9.359 1.00 88.31 82 PHE A CA 1
ATOM 590 C C . PHE A 1 82 ? 14.952 4.078 -10.437 1.00 88.31 82 PHE A C 1
ATOM 592 O O . PHE A 1 82 ? 14.390 3.208 -11.092 1.00 88.31 82 PHE A O 1
ATOM 599 N N . ALA A 1 83 ? 16.254 4.337 -10.579 1.00 86.19 83 ALA A N 1
ATOM 600 C CA . ALA A 1 83 ? 17.106 3.557 -11.473 1.00 86.19 83 ALA A CA 1
ATOM 601 C C . ALA A 1 83 ? 17.345 2.135 -10.934 1.00 86.19 83 ALA A C 1
ATOM 603 O O . ALA A 1 83 ? 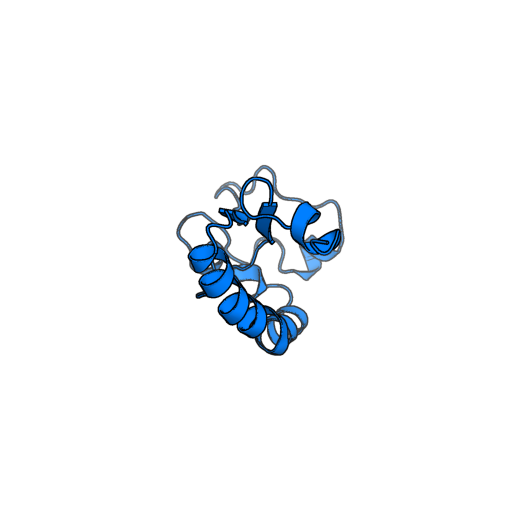17.297 1.174 -11.699 1.00 86.19 83 ALA A O 1
ATOM 604 N N . MET A 1 84 ? 17.567 1.993 -9.621 1.00 86.06 84 MET A N 1
ATOM 605 C CA . MET A 1 84 ? 17.822 0.695 -8.981 1.00 86.06 84 MET A CA 1
ATOM 606 C C . MET A 1 84 ? 16.588 -0.209 -8.953 1.00 86.06 84 MET A C 1
ATOM 608 O O . MET A 1 84 ? 16.716 -1.406 -9.174 1.00 86.06 84 MET A O 1
ATOM 612 N N . GLY A 1 85 ? 15.394 0.350 -8.746 1.00 80.56 85 GLY A N 1
ATOM 613 C CA . GLY A 1 85 ? 14.115 -0.369 -8.749 1.00 80.56 85 GLY A CA 1
ATOM 614 C C . GLY A 1 85 ? 13.637 -0.795 -10.141 1.00 80.56 85 GLY A C 1
ATOM 615 O O . GLY A 1 85 ? 12.439 -0.920 -10.369 1.00 80.56 85 GLY A O 1
ATOM 616 N N . GLY A 1 86 ? 14.553 -0.964 -11.096 1.00 76.88 86 GLY A N 1
ATOM 617 C CA . GLY A 1 86 ? 14.258 -1.377 -12.466 1.00 76.88 86 GLY A CA 1
ATOM 618 C C . GLY A 1 86 ? 13.796 -0.255 -13.400 1.00 76.88 86 GLY A C 1
ATOM 619 O O . GLY A 1 86 ? 13.578 -0.524 -14.582 1.00 76.88 86 GLY A O 1
ATOM 620 N N . GLY A 1 87 ? 13.668 0.992 -12.938 1.00 77.81 87 GLY A N 1
ATOM 621 C CA . GLY A 1 87 ? 13.229 2.122 -13.763 1.00 77.81 87 GLY A CA 1
ATOM 622 C C . GLY A 1 87 ? 11.913 1.838 -14.491 1.00 77.81 87 GLY A C 1
ATOM 623 O O . GLY A 1 87 ? 10.889 1.532 -13.879 1.00 77.81 87 GLY A O 1
ATOM 624 N N . ASN A 1 88 ? 11.946 1.900 -15.825 1.00 72.69 88 ASN A N 1
ATOM 625 C CA . ASN A 1 88 ? 10.787 1.599 -16.671 1.00 72.69 88 ASN A CA 1
ATOM 626 C C . ASN A 1 88 ? 10.613 0.105 -17.003 1.00 72.69 88 ASN A C 1
ATOM 628 O O . ASN A 1 88 ? 9.696 -0.239 -17.740 1.00 72.69 88 ASN A O 1
ATOM 632 N N . ARG A 1 89 ? 11.471 -0.784 -16.480 1.00 79.88 89 ARG A N 1
ATOM 633 C CA . ARG A 1 89 ? 11.426 -2.230 -16.765 1.00 79.88 89 ARG A CA 1
ATOM 634 C C . ARG A 1 89 ? 10.381 -2.978 -15.941 1.00 79.88 89 ARG A C 1
ATOM 636 O O . ARG A 1 89 ? 9.895 -4.007 -16.391 1.00 79.88 89 ARG A O 1
ATOM 643 N N . VAL A 1 90 ? 10.046 -2.480 -14.751 1.00 89.75 90 VAL A N 1
ATOM 644 C CA . VAL A 1 90 ? 8.946 -3.030 -13.947 1.00 89.75 90 VAL A CA 1
ATOM 645 C C . VAL A 1 90 ? 7.648 -2.449 -14.472 1.00 89.75 90 VAL A C 1
ATOM 647 O O . VAL A 1 90 ? 7.471 -1.229 -14.458 1.00 89.75 90 VAL A O 1
ATOM 650 N N . ASP A 1 91 ? 6.760 -3.308 -14.955 1.00 92.12 91 ASP A N 1
ATOM 651 C CA . ASP A 1 91 ? 5.485 -2.872 -15.503 1.00 92.12 91 ASP A CA 1
ATOM 652 C C . ASP A 1 91 ? 4.489 -2.553 -14.383 1.00 92.12 91 ASP A C 1
ATOM 654 O O . ASP A 1 91 ? 4.046 -3.433 -13.648 1.00 92.12 91 ASP A O 1
ATOM 658 N N . ILE A 1 92 ? 4.178 -1.265 -14.254 1.00 94.25 92 ILE A N 1
ATOM 659 C CA . ILE A 1 92 ? 3.180 -0.707 -13.332 1.00 94.25 92 ILE A CA 1
ATOM 660 C C . ILE A 1 92 ? 2.125 0.087 -14.105 1.00 94.25 92 ILE A C 1
ATOM 662 O O . ILE A 1 92 ? 1.532 1.032 -13.584 1.00 94.25 92 ILE A O 1
ATOM 666 N N . THR A 1 93 ? 1.922 -0.234 -15.383 1.00 95.19 93 THR A N 1
ATOM 667 C CA . THR A 1 93 ? 0.829 0.363 -16.151 1.00 95.19 93 THR A CA 1
ATOM 668 C C . THR A 1 93 ? -0.527 -0.164 -15.655 1.00 95.19 93 THR A C 1
ATOM 670 O O . THR A 1 93 ? -0.593 -1.263 -15.089 1.00 95.19 93 THR A O 1
ATOM 673 N N . PRO A 1 94 ? -1.623 0.608 -15.794 1.00 95.25 94 PRO A N 1
ATOM 674 C CA . PRO A 1 94 ? -2.933 0.197 -15.294 1.00 95.25 94 PRO A CA 1
ATOM 675 C C . PRO A 1 94 ? -3.371 -1.173 -15.831 1.00 95.25 94 PRO A C 1
ATOM 677 O O . PRO A 1 94 ? -3.229 -1.458 -17.016 1.00 95.25 94 PRO A O 1
ATOM 680 N N . GLY A 1 95 ? -3.931 -2.011 -14.956 1.00 94.88 95 GLY A N 1
ATOM 681 C CA . GLY A 1 95 ? -4.436 -3.346 -15.309 1.00 94.88 95 GLY A CA 1
ATOM 682 C C . GLY A 1 95 ? -3.389 -4.464 -15.304 1.00 94.88 95 GLY A C 1
ATOM 683 O O . GLY A 1 95 ? -3.733 -5.623 -15.515 1.00 94.88 95 GLY A O 1
ATOM 684 N N . THR A 1 96 ? -2.124 -4.150 -15.032 1.00 95.44 96 THR A N 1
ATOM 685 C CA . THR A 1 96 ? -1.058 -5.156 -14.967 1.00 95.44 96 THR A CA 1
ATOM 686 C C . THR A 1 96 ? -0.961 -5.801 -13.582 1.00 95.44 96 THR A C 1
ATOM 688 O O . THR A 1 96 ? -1.382 -5.204 -12.582 1.00 95.44 96 THR A O 1
ATOM 691 N N . PRO A 1 97 ? -0.354 -6.999 -13.469 1.00 94.88 97 PRO A N 1
ATOM 692 C CA . PRO A 1 97 ? -0.080 -7.602 -12.166 1.00 94.88 97 PRO A CA 1
ATOM 693 C C . PRO A 1 97 ? 0.786 -6.710 -11.268 1.00 94.88 97 PRO A C 1
ATOM 695 O O . PRO A 1 97 ? 0.594 -6.693 -10.055 1.00 94.88 97 PRO A O 1
ATOM 698 N N . GLY A 1 98 ? 1.717 -5.945 -11.848 1.00 94.88 98 GLY A N 1
ATOM 699 C CA . GLY A 1 98 ? 2.581 -5.045 -11.088 1.00 94.88 98 GLY A CA 1
ATOM 700 C C . GLY A 1 98 ? 1.821 -3.878 -10.455 1.00 94.88 98 GLY A C 1
ATOM 701 O O . GLY A 1 98 ? 2.093 -3.539 -9.307 1.00 94.88 98 GLY A O 1
ATOM 702 N N . ALA A 1 99 ? 0.820 -3.346 -11.160 1.00 95.88 99 ALA A N 1
ATOM 703 C CA . ALA A 1 99 ? -0.066 -2.278 -10.692 1.00 95.88 99 ALA A CA 1
ATOM 704 C C . ALA A 1 99 ? -1.219 -2.752 -9.786 1.00 95.88 99 ALA A C 1
ATOM 706 O O . ALA A 1 99 ? -2.032 -1.936 -9.345 1.00 95.88 99 ALA A O 1
ATOM 707 N N . SER A 1 100 ? -1.345 -4.060 -9.552 1.00 96.19 100 SER A N 1
ATOM 708 C CA . SER A 1 100 ? -2.446 -4.646 -8.785 1.00 96.19 100 SER A CA 1
ATOM 709 C C . SER A 1 100 ? -2.073 -4.814 -7.315 1.00 96.19 100 SER A C 1
ATOM 711 O O . SER A 1 100 ? -0.941 -5.178 -6.989 1.00 96.19 100 SER A O 1
ATOM 713 N N . CYS A 1 101 ? -3.039 -4.580 -6.423 1.00 95.69 101 CYS A N 1
ATOM 714 C CA . CYS A 1 101 ? -2.874 -4.820 -4.989 1.00 95.69 101 CYS A CA 1
ATOM 715 C C . CYS A 1 101 ? -2.500 -6.287 -4.730 1.00 95.69 101 CYS A C 1
ATOM 717 O O . CYS A 1 101 ? -3.071 -7.197 -5.335 1.00 95.69 101 CYS A O 1
ATOM 719 N N . CYS A 1 102 ? -1.571 -6.522 -3.806 1.00 92.50 102 CYS A N 1
ATOM 720 C CA . CYS A 1 102 ? -1.296 -7.864 -3.314 1.00 92.50 102 CYS A CA 1
ATOM 721 C C . CYS A 1 102 ? -2.529 -8.426 -2.579 1.00 92.50 102 CYS A C 1
ATOM 723 O O . CYS A 1 102 ? -3.261 -7.654 -1.946 1.00 92.50 102 CYS A O 1
ATOM 725 N N . PRO A 1 103 ? -2.752 -9.752 -2.628 1.00 81.56 103 PRO A N 1
ATOM 726 C CA . PRO A 1 103 ? -3.821 -10.395 -1.870 1.00 81.56 103 PRO A CA 1
ATOM 727 C C . PRO A 1 103 ? -3.708 -10.095 -0.368 1.00 81.56 103 PRO A C 1
ATOM 729 O O . PRO A 1 103 ? -2.600 -10.096 0.174 1.00 81.56 103 PRO A O 1
ATOM 732 N N . ASN A 1 104 ? -4.844 -9.833 0.284 1.00 68.06 104 ASN A N 1
ATOM 733 C CA . ASN A 1 104 ? -4.965 -9.604 1.727 1.00 68.06 104 ASN A CA 1
ATOM 734 C C . ASN A 1 104 ? -6.224 -10.245 2.302 1.00 68.06 104 ASN A C 1
ATOM 736 O O . ASN A 1 104 ? -7.201 -10.395 1.537 1.00 68.06 104 ASN A O 1
#

Radius of gyration: 16.49 Å; Cα contacts (8 Å, |Δi|>4): 153; chains: 1; bounding box: 34×25×54 Å

Nearest PDB structures (foldseek):
  3kl2-assembly1_C  TM=7.339E-01  e=6.837E-03  Streptomyces avermitilis
  8her-assembly1_B  TM=4.238E-01  e=3.046E+00  Acetivibrio thermocellus DSM 1313
  4cql-assembly3_O  TM=5.409E-01  e=8.011E+00  Homo sapiens
  8dmp-assembly3_C  TM=2.775E-01  e=8.011E+00  Legionella pneumophila

Solvent-accessible surface area (backbone atoms only — not comparable to full-atom values): 5949 Å² total; per-residue (Å²): 132,81,56,70,65,57,67,69,61,33,39,95,81,32,68,50,72,43,76,43,59,15,21,38,47,46,29,97,72,14,32,45,53,70,62,8,50,53,35,53,71,54,50,49,58,51,49,42,58,45,52,60,54,36,50,76,62,60,26,46,76,44,81,46,70,64,68,43,50,92,85,51,67,91,64,77,79,90,50,69,63,37,62,63,35,41,48,87,73,43,58,25,33,83,91,34,68,25,34,30,71,52,92,104